Protein AF-A0A3L8C6T5-F1 (afdb_monomer_lite)

Foldseek 3Di:
DVVVVLLVVLQVLLCVVQVFHKDWDWDADPQFWTWIWIAQQQDTLDTDTTHPCVPDDDPDPVRSVVVSCVSSVSSNVVCVVPVVRSVD

Structure (mmCIF, N/CA/C/O backbone):
data_AF-A0A3L8C6T5-F1
#
_entry.id   AF-A0A3L8C6T5-F1
#
loop_
_atom_site.group_PDB
_atom_site.id
_atom_site.type_symbol
_atom_site.label_atom_id
_atom_site.label_alt_id
_atom_site.label_comp_id
_atom_site.label_asym_id
_atom_site.label_entity_id
_atom_site.label_seq_id
_atom_site.pdbx_PDB_ins_code
_atom_site.Cartn_x
_atom_site.Cartn_y
_atom_site.Cartn_z
_atom_site.occupancy
_atom_site.B_iso_or_equiv
_atom_site.auth_seq_id
_atom_site.auth_comp_id
_atom_site.auth_asym_id
_atom_site.auth_atom_id
_atom_site.pdbx_PDB_model_num
ATOM 1 N N . SER A 1 1 ? 13.477 -9.463 -3.667 1.00 84.62 1 SER A N 1
ATOM 2 C CA . SER A 1 1 ? 13.386 -8.674 -4.917 1.00 84.62 1 SER A CA 1
ATOM 3 C C . SER A 1 1 ? 12.909 -7.261 -4.593 1.00 84.62 1 SER A C 1
ATOM 5 O O . SER A 1 1 ? 12.193 -7.101 -3.609 1.00 84.62 1 SER A O 1
ATOM 7 N N . ARG A 1 2 ? 13.293 -6.244 -5.388 1.00 94.62 2 ARG A N 1
ATOM 8 C CA . ARG A 1 2 ? 12.975 -4.819 -5.122 1.00 94.62 2 ARG A CA 1
ATOM 9 C C . ARG A 1 2 ? 11.476 -4.551 -4.962 1.00 94.62 2 ARG A C 1
ATOM 11 O O . ARG A 1 2 ? 11.074 -3.851 -4.046 1.00 94.62 2 ARG A O 1
ATOM 18 N N . LEU A 1 3 ? 10.655 -5.177 -5.803 1.00 95.06 3 LEU A N 1
ATOM 19 C CA . LEU A 1 3 ? 9.201 -5.031 -5.762 1.00 95.06 3 LEU A CA 1
ATOM 20 C C . LEU A 1 3 ? 8.585 -5.552 -4.452 1.00 95.06 3 LEU A C 1
ATOM 22 O O . LEU A 1 3 ? 7.732 -4.894 -3.870 1.00 95.06 3 LEU A O 1
ATOM 26 N N . LYS A 1 4 ? 9.036 -6.718 -3.963 1.00 94.88 4 LYS A N 1
ATOM 27 C CA . LYS A 1 4 ? 8.567 -7.258 -2.675 1.00 94.88 4 LYS A CA 1
ATOM 28 C C . LYS A 1 4 ? 8.953 -6.329 -1.521 1.00 94.88 4 LYS A C 1
ATOM 30 O O . LYS A 1 4 ? 8.115 -6.040 -0.683 1.00 94.88 4 LYS A O 1
ATOM 35 N N . ALA A 1 5 ? 10.186 -5.817 -1.516 1.00 96.88 5 ALA A N 1
ATOM 36 C CA . ALA A 1 5 ? 10.628 -4.856 -0.504 1.00 96.88 5 ALA A CA 1
ATOM 37 C C . ALA A 1 5 ? 9.800 -3.559 -0.531 1.00 96.88 5 ALA A C 1
ATOM 39 O O . ALA A 1 5 ? 9.433 -3.056 0.523 1.00 96.88 5 ALA A O 1
ATOM 40 N N . TYR A 1 6 ? 9.447 -3.067 -1.722 1.00 97.88 6 TYR A N 1
ATOM 41 C CA . TYR A 1 6 ? 8.593 -1.890 -1.892 1.00 97.88 6 TYR A CA 1
ATOM 42 C C . TYR A 1 6 ? 7.198 -2.076 -1.275 1.00 97.88 6 TYR A C 1
ATOM 44 O O . TYR A 1 6 ? 6.768 -1.250 -0.475 1.00 97.88 6 TYR A O 1
ATOM 52 N N . TYR A 1 7 ? 6.511 -3.184 -1.576 1.00 98.00 7 TYR A N 1
ATOM 53 C CA . TYR A 1 7 ? 5.194 -3.452 -0.982 1.00 98.00 7 TYR A CA 1
ATOM 54 C C . TYR A 1 7 ? 5.257 -3.797 0.509 1.00 98.00 7 TYR A C 1
ATOM 56 O O . TYR A 1 7 ? 4.331 -3.453 1.238 1.00 98.00 7 TYR A O 1
ATOM 64 N N . ASN A 1 8 ? 6.351 -4.405 0.977 1.00 98.00 8 ASN A N 1
ATOM 65 C CA . ASN A 1 8 ? 6.586 -4.592 2.408 1.00 98.00 8 ASN A CA 1
ATOM 66 C C . ASN A 1 8 ? 6.736 -3.253 3.132 1.00 98.00 8 ASN A C 1
ATOM 68 O O . ASN A 1 8 ? 6.116 -3.069 4.171 1.00 98.00 8 ASN A O 1
ATOM 72 N N . ALA A 1 9 ? 7.493 -2.308 2.567 1.00 98.00 9 ALA A N 1
ATOM 73 C CA . ALA A 1 9 ? 7.637 -0.974 3.144 1.00 98.00 9 ALA A CA 1
ATOM 74 C C . ALA A 1 9 ? 6.289 -0.240 3.212 1.00 98.00 9 ALA A C 1
ATOM 76 O O . ALA A 1 9 ? 5.950 0.296 4.260 1.00 98.00 9 ALA A O 1
ATOM 77 N N . ILE A 1 10 ? 5.485 -0.292 2.140 1.00 98.44 10 ILE A N 1
ATOM 78 C CA . ILE A 1 10 ? 4.125 0.273 2.131 1.00 98.44 10 ILE A CA 1
ATOM 79 C C . ILE A 1 10 ? 3.266 -0.332 3.244 1.00 98.44 10 ILE A C 1
ATOM 81 O O . ILE A 1 10 ? 2.609 0.408 3.972 1.00 98.44 10 ILE A O 1
ATOM 85 N N . ALA A 1 11 ? 3.265 -1.660 3.379 1.00 98.50 11 ALA A N 1
ATOM 86 C CA . ALA A 1 11 ? 2.497 -2.332 4.419 1.00 98.50 11 ALA A CA 1
ATOM 87 C C . ALA A 1 11 ? 2.958 -1.904 5.821 1.00 98.50 11 ALA A C 1
ATOM 89 O O . ALA A 1 11 ? 2.131 -1.488 6.623 1.00 98.50 11 ALA A O 1
ATOM 90 N N . SER A 1 12 ? 4.267 -1.885 6.086 1.00 98.31 12 SER A N 1
ATOM 91 C CA . SER A 1 12 ? 4.806 -1.413 7.366 1.00 98.31 12 SER A CA 1
ATOM 92 C C . SER A 1 12 ? 4.432 0.041 7.670 1.00 98.31 12 SER A C 1
ATOM 94 O O . SER A 1 12 ? 4.095 0.351 8.808 1.00 98.31 12 SER A O 1
ATOM 96 N N . THR A 1 13 ? 4.439 0.934 6.675 1.00 98.19 13 THR A N 1
ATOM 97 C CA . THR A 1 13 ? 3.988 2.321 6.867 1.00 98.19 13 THR A CA 1
ATOM 98 C C . THR A 1 13 ? 2.501 2.386 7.216 1.00 98.19 13 THR A C 1
ATOM 100 O O . THR A 1 13 ? 2.131 3.092 8.147 1.00 98.19 13 THR A O 1
ATOM 103 N N . ILE A 1 14 ? 1.646 1.629 6.518 1.00 98.50 14 ILE A N 1
ATOM 104 C CA . ILE A 1 14 ? 0.210 1.566 6.835 1.00 98.50 14 ILE A CA 1
ATOM 105 C C . ILE A 1 14 ? -0.001 1.051 8.262 1.00 98.50 14 ILE A C 1
ATOM 107 O O . ILE A 1 14 ? -0.799 1.625 8.998 1.00 98.50 14 ILE A O 1
ATOM 111 N N . GLU A 1 15 ? 0.719 0.001 8.660 1.00 98.38 15 GLU A N 1
ATOM 112 C CA . GLU A 1 15 ? 0.615 -0.599 9.992 1.00 98.38 15 GLU A CA 1
ATOM 113 C C . GLU A 1 15 ? 0.945 0.397 11.108 1.00 98.38 15 GLU A C 1
ATOM 115 O O . GLU A 1 15 ? 0.172 0.524 12.058 1.00 98.38 15 GLU A O 1
ATOM 120 N N . VAL A 1 16 ? 2.039 1.152 10.958 1.00 98.06 16 VAL A N 1
ATOM 121 C CA . VAL A 1 16 ? 2.440 2.193 11.919 1.00 98.06 16 VAL A CA 1
ATOM 122 C C . VAL A 1 16 ? 1.377 3.288 12.037 1.00 98.06 16 VAL A C 1
ATOM 124 O O . VAL A 1 16 ? 1.027 3.678 13.147 1.00 98.06 16 VAL A O 1
ATOM 127 N N . GLU A 1 17 ? 0.838 3.760 10.914 1.00 97.25 17 GLU A N 1
ATOM 128 C CA . GLU A 1 17 ? -0.101 4.887 10.885 1.00 97.25 17 GLU A CA 1
ATOM 129 C C . GLU A 1 17 ? -1.510 4.515 11.375 1.00 97.25 17 GLU A C 1
ATOM 131 O O . GLU A 1 17 ? -2.169 5.297 12.059 1.00 97.25 17 GLU A O 1
ATOM 136 N N . CYS A 1 18 ? -2.007 3.318 11.043 1.00 96.56 18 CYS A N 1
ATOM 137 C CA . CYS A 1 18 ? -3.369 2.913 11.411 1.00 96.56 18 CYS A CA 1
ATOM 138 C C . CYS A 1 18 ? -3.454 2.084 12.705 1.00 96.56 18 CYS A C 1
ATOM 140 O O . CYS A 1 18 ? -4.542 1.963 13.286 1.00 96.56 18 CYS A O 1
ATOM 142 N N . GLY A 1 19 ? -2.328 1.528 13.167 1.00 97.75 19 GLY A N 1
ATOM 143 C CA . GLY A 1 19 ? -2.242 0.678 14.356 1.00 97.75 19 GLY A CA 1
ATOM 144 C C . GLY A 1 19 ? -2.853 -0.715 14.177 1.00 97.75 19 GLY A C 1
ATOM 145 O O . GLY A 1 19 ? -3.227 -1.350 15.164 1.00 97.75 19 GLY A O 1
ATOM 146 N N . LEU A 1 20 ? -3.012 -1.176 12.935 1.00 98.12 20 LEU A N 1
ATOM 147 C CA . LEU A 1 20 ? -3.526 -2.501 12.583 1.00 98.12 20 LEU A CA 1
ATOM 148 C C . LEU A 1 20 ? -2.534 -3.200 11.655 1.00 98.12 20 LEU A C 1
ATOM 150 O O . LEU A 1 20 ? -1.953 -2.565 10.781 1.00 98.12 20 LEU A O 1
ATOM 154 N N . MET A 1 21 ? -2.377 -4.512 11.823 1.00 98.25 21 MET A N 1
ATOM 155 C CA . MET A 1 21 ? -1.437 -5.298 11.026 1.00 98.25 21 MET A CA 1
ATOM 156 C C . MET A 1 21 ? -1.771 -5.220 9.534 1.00 98.25 21 MET A C 1
ATOM 158 O O . MET A 1 21 ? -2.903 -5.502 9.132 1.00 98.25 21 MET A O 1
ATOM 162 N N . ALA A 1 22 ? -0.772 -4.887 8.719 1.00 98.56 22 ALA A N 1
ATOM 163 C CA . ALA A 1 22 ? -0.911 -4.803 7.271 1.00 98.56 22 ALA A CA 1
ATOM 164 C C . ALA A 1 22 ? -0.045 -5.868 6.592 1.00 98.56 22 ALA A C 1
ATOM 166 O O . ALA A 1 22 ? 1.171 -5.919 6.765 1.00 98.56 22 ALA A O 1
ATOM 167 N N . VAL A 1 23 ? -0.667 -6.723 5.779 1.00 98.38 23 VAL A N 1
ATOM 168 C CA . VAL A 1 23 ? 0.001 -7.866 5.148 1.00 98.38 23 VAL A CA 1
ATOM 169 C C . VAL A 1 23 ? 0.056 -7.677 3.631 1.00 98.38 23 VAL A C 1
ATOM 171 O O . VAL A 1 23 ? -0.992 -7.645 2.978 1.00 98.38 23 VAL A O 1
ATOM 174 N N . PRO A 1 24 ? 1.254 -7.574 3.032 1.00 98.19 24 PRO A N 1
ATOM 175 C CA . PRO A 1 24 ? 1.412 -7.507 1.588 1.00 98.19 24 PRO A CA 1
ATOM 176 C C . PRO A 1 24 ? 1.407 -8.909 0.965 1.00 98.19 24 PRO A C 1
ATOM 178 O O . PRO A 1 24 ? 2.061 -9.835 1.446 1.00 98.19 24 PRO A O 1
ATOM 181 N N . MET A 1 25 ? 0.745 -9.056 -0.179 1.00 97.69 25 MET A N 1
ATOM 182 C CA . MET A 1 25 ? 0.844 -10.233 -1.039 1.00 97.69 25 MET A CA 1
ATOM 183 C C . MET A 1 25 ? 1.160 -9.795 -2.463 1.00 97.69 25 MET A C 1
ATOM 185 O O . MET A 1 25 ? 0.419 -9.031 -3.076 1.00 97.69 25 MET A O 1
ATOM 189 N N . VAL A 1 26 ? 2.268 -10.300 -3.002 1.00 97.00 26 VAL A N 1
ATOM 190 C CA . VAL A 1 26 ? 2.700 -10.027 -4.375 1.00 97.00 26 VAL A CA 1
ATOM 191 C C . VAL A 1 26 ? 2.804 -11.350 -5.113 1.00 97.00 26 VAL A C 1
ATOM 193 O O . VAL A 1 26 ? 3.701 -12.148 -4.830 1.00 97.00 26 VAL A O 1
ATOM 196 N N . ASN A 1 27 ? 1.903 -11.566 -6.067 1.00 96.25 27 ASN A N 1
ATOM 197 C CA . ASN A 1 27 ? 1.926 -12.725 -6.947 1.00 96.25 27 ASN A CA 1
ATOM 198 C C . ASN A 1 27 ? 2.368 -12.298 -8.347 1.00 96.25 27 ASN A C 1
ATOM 200 O O . ASN A 1 27 ? 1.827 -11.337 -8.895 1.00 96.25 27 ASN A O 1
ATOM 204 N N . LEU A 1 28 ? 3.343 -13.009 -8.914 1.00 95.06 28 LEU A N 1
ATOM 205 C CA . LEU A 1 28 ? 3.920 -12.721 -10.224 1.00 95.06 28 LEU A CA 1
ATOM 206 C C . LEU A 1 28 ? 4.055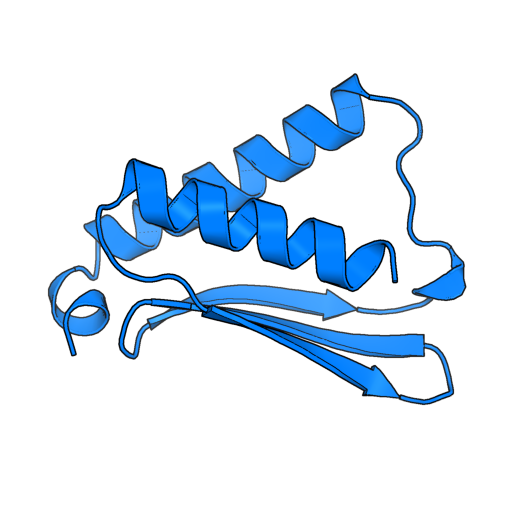 -13.999 -11.042 1.00 95.06 28 LEU A C 1
ATOM 208 O O . LEU A 1 28 ? 4.517 -15.024 -10.548 1.00 95.06 28 LEU A O 1
ATOM 212 N N . THR A 1 29 ? 3.704 -13.893 -12.314 1.00 94.62 29 THR A N 1
ATOM 213 C CA . THR A 1 29 ? 4.005 -14.888 -13.342 1.00 94.62 29 THR A CA 1
ATOM 214 C C . THR A 1 29 ? 5.456 -14.761 -13.808 1.00 94.62 29 THR A C 1
ATOM 216 O O . THR A 1 29 ? 6.124 -13.751 -13.562 1.00 94.62 29 THR A O 1
ATOM 219 N N . HIS A 1 30 ? 5.940 -15.775 -14.525 1.00 91.50 30 HIS A N 1
ATOM 220 C CA . HIS A 1 30 ? 7.278 -15.772 -15.121 1.00 91.50 30 HIS A CA 1
ATOM 221 C C . HIS A 1 30 ? 7.456 -14.690 -16.204 1.00 91.50 30 HIS A C 1
ATOM 223 O O . HIS A 1 30 ? 8.569 -14.225 -16.421 1.00 91.50 30 HIS A O 1
ATOM 229 N N . GLU A 1 31 ? 6.364 -14.238 -16.825 1.00 93.31 31 GLU A N 1
ATOM 230 C CA . GLU A 1 31 ? 6.343 -13.153 -17.819 1.00 93.31 31 GLU A CA 1
ATOM 231 C C . GLU A 1 31 ? 6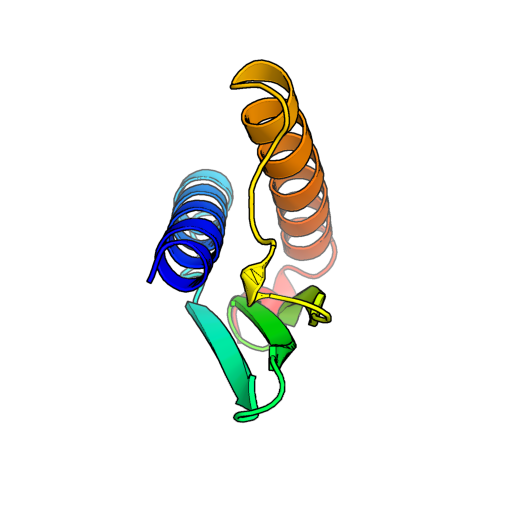.357 -11.748 -17.187 1.00 93.31 31 GLU A C 1
ATOM 233 O O . GLU A 1 31 ? 6.416 -10.736 -17.880 1.00 93.31 31 GLU A O 1
ATOM 238 N N . GLY A 1 32 ? 6.309 -11.653 -15.855 1.00 93.19 32 GLY A N 1
ATOM 239 C CA . GLY A 1 32 ? 6.342 -10.371 -15.155 1.00 93.19 32 GLY A CA 1
ATOM 240 C C . GLY A 1 32 ? 4.993 -9.650 -15.069 1.00 93.19 32 GLY A C 1
ATOM 241 O O . GLY A 1 32 ? 4.959 -8.450 -14.786 1.00 93.19 32 GLY A O 1
ATOM 242 N N . PHE A 1 33 ? 3.890 -10.374 -15.262 1.00 96.62 33 PHE A N 1
ATOM 243 C CA . PHE A 1 33 ? 2.5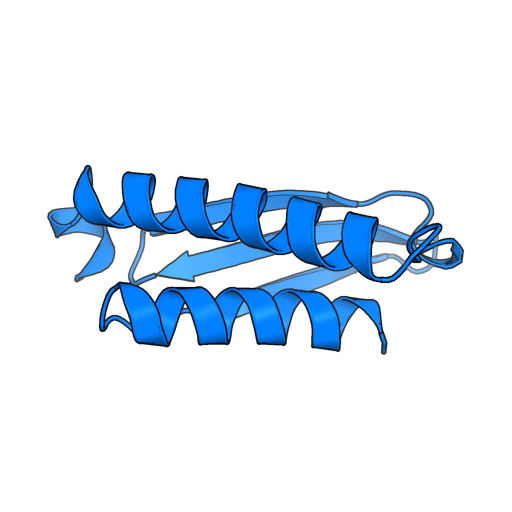30 -9.919 -14.962 1.00 96.62 33 PHE A CA 1
ATOM 244 C C . PHE A 1 33 ? 2.071 -10.431 -13.603 1.00 96.62 33 PHE A C 1
ATOM 246 O O . PHE A 1 33 ? 2.439 -11.534 -13.195 1.00 96.62 33 PHE A O 1
ATOM 253 N N . GLY A 1 34 ? 1.218 -9.676 -12.920 1.00 96.44 34 GLY A N 1
ATOM 254 C CA . GLY A 1 34 ? 0.615 -10.156 -11.687 1.00 96.44 34 GLY A CA 1
ATOM 255 C C . GLY A 1 34 ? -0.150 -9.096 -10.918 1.00 96.44 34 GLY A C 1
ATOM 256 O O . GLY A 1 34 ? -0.718 -8.169 -11.498 1.00 96.44 34 GLY A O 1
ATOM 257 N N . ARG A 1 35 ? -0.175 -9.244 -9.596 1.00 97.81 35 ARG A N 1
ATOM 258 C CA . ARG A 1 35 ? -0.933 -8.371 -8.702 1.00 97.81 35 ARG A CA 1
ATOM 259 C C . ARG A 1 35 ? -0.215 -8.222 -7.370 1.00 97.81 35 ARG A C 1
ATOM 2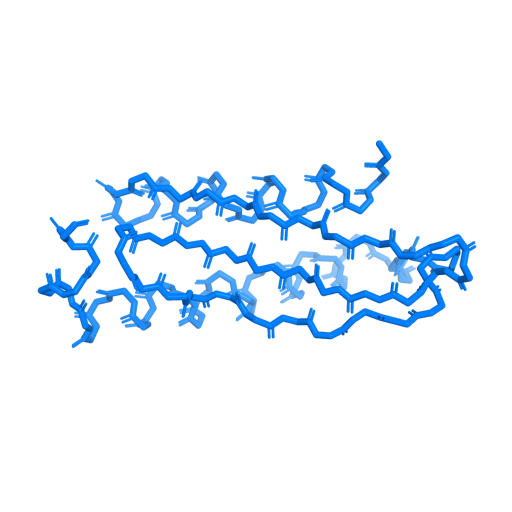61 O O . ARG A 1 35 ? 0.337 -9.191 -6.847 1.00 97.81 35 ARG A O 1
ATOM 268 N N . ALA A 1 36 ? -0.240 -7.011 -6.839 1.00 98.00 36 ALA A N 1
ATOM 269 C CA . ALA A 1 36 ? 0.141 -6.711 -5.474 1.00 98.00 36 ALA A CA 1
ATOM 270 C C . ALA A 1 36 ? -1.085 -6.211 -4.724 1.00 98.00 36 ALA A C 1
ATOM 272 O O . ALA A 1 36 ? -1.754 -5.279 -5.174 1.00 98.00 36 ALA A O 1
ATOM 273 N N . ILE A 1 37 ? -1.357 -6.836 -3.589 1.00 98.44 37 ILE A N 1
ATOM 274 C CA . ILE A 1 37 ? -2.396 -6.411 -2.663 1.00 98.44 37 ILE A CA 1
ATOM 275 C C . ILE A 1 37 ? -1.789 -6.187 -1.282 1.00 98.44 37 ILE A C 1
ATOM 277 O O . ILE A 1 37 ? -0.815 -6.847 -0.920 1.00 98.44 37 ILE A O 1
ATOM 281 N N . VAL A 1 38 ? -2.361 -5.266 -0.516 1.00 98.69 38 VAL A N 1
ATOM 282 C CA . VAL A 1 38 ? -2.103 -5.133 0.924 1.00 98.69 38 VAL A CA 1
ATOM 283 C C . VAL A 1 38 ? -3.435 -5.266 1.637 1.00 98.69 38 VAL A C 1
ATOM 285 O O . VAL A 1 38 ? -4.413 -4.631 1.235 1.00 98.69 38 VAL A O 1
ATOM 288 N N . VAL A 1 39 ? -3.472 -6.112 2.661 1.00 98.56 39 VAL A N 1
ATOM 289 C CA . VAL A 1 39 ? -4.677 -6.433 3.428 1.00 98.56 39 VAL A CA 1
ATOM 290 C C . VAL A 1 39 ? -4.500 -5.984 4.874 1.00 98.56 39 VAL A C 1
ATOM 292 O O . VAL A 1 39 ? -3.434 -6.193 5.447 1.00 98.56 39 VAL A O 1
ATOM 295 N N . VAL A 1 40 ? -5.547 -5.401 5.455 1.00 98.69 40 VAL A N 1
ATOM 296 C CA . VAL A 1 40 ? -5.666 -5.112 6.891 1.00 98.69 40 VAL A CA 1
ATOM 297 C C . VAL A 1 40 ? -6.946 -5.788 7.383 1.00 98.69 40 VAL A C 1
ATOM 299 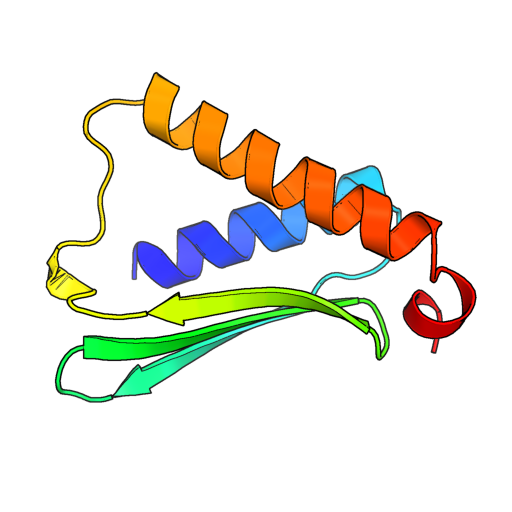O O . VAL A 1 40 ? -8.032 -5.464 6.901 1.00 98.69 40 VAL A O 1
ATOM 302 N N . GLY A 1 41 ? -6.829 -6.779 8.270 1.00 97.75 41 GLY A N 1
ATOM 303 C CA . GLY A 1 41 ? -7.953 -7.652 8.638 1.00 97.75 41 GLY A CA 1
ATOM 304 C C . GLY A 1 41 ? -8.532 -8.369 7.413 1.00 97.75 41 GLY A C 1
ATOM 305 O O . GLY A 1 41 ? -7.838 -9.146 6.754 1.00 97.75 41 GLY A O 1
ATOM 306 N N . LYS A 1 42 ? -9.784 -8.059 7.048 1.00 98.06 42 LYS A N 1
ATOM 307 C CA . LYS A 1 42 ? -10.436 -8.543 5.809 1.00 98.06 42 LYS A CA 1
ATOM 308 C C . LYS A 1 42 ? -10.578 -7.479 4.716 1.00 98.06 42 LYS A C 1
ATOM 310 O O . LYS A 1 42 ? -11.221 -7.730 3.697 1.00 98.06 42 LYS A O 1
ATOM 315 N N . LEU A 1 43 ? -9.991 -6.299 4.908 1.00 98.50 43 LEU A N 1
ATOM 316 C CA . LEU A 1 43 ? -10.066 -5.179 3.974 1.00 98.50 43 LEU A CA 1
ATOM 317 C C . LEU A 1 43 ? -8.836 -5.153 3.060 1.00 98.50 43 LEU A C 1
ATOM 319 O O . LEU A 1 43 ? -7.703 -5.075 3.532 1.00 98.50 43 LEU A O 1
ATOM 323 N N . ILE A 1 44 ? -9.048 -5.168 1.742 1.00 98.56 44 ILE A N 1
ATOM 324 C CA . ILE A 1 44 ? -7.980 -4.910 0.765 1.00 98.56 44 ILE A CA 1
ATOM 325 C C . ILE A 1 44 ? -7.812 -3.393 0.644 1.00 98.56 44 ILE A C 1
ATOM 327 O O . ILE A 1 44 ? -8.696 -2.712 0.132 1.00 98.56 44 ILE A O 1
ATOM 331 N N . VAL A 1 45 ? -6.676 -2.871 1.109 1.00 98.50 45 VAL A N 1
ATOM 332 C CA . VAL A 1 45 ? -6.402 -1.422 1.199 1.00 98.50 45 VAL A CA 1
ATOM 333 C C . VAL A 1 45 ? -5.486 -0.911 0.095 1.00 98.50 45 VAL A C 1
ATOM 335 O O . VAL A 1 45 ? -5.494 0.271 -0.239 1.00 98.50 45 VAL A O 1
ATOM 338 N N . VAL A 1 46 ? -4.727 -1.816 -0.518 1.00 98.44 46 VAL A N 1
ATOM 339 C CA . VAL A 1 46 ? -3.990 -1.564 -1.755 1.00 98.44 46 VAL A CA 1
ATOM 340 C C . VAL A 1 46 ? -4.326 -2.682 -2.720 1.00 98.44 46 VAL A C 1
ATOM 342 O O . VAL A 1 46 ? -4.250 -3.854 -2.361 1.00 98.44 46 VAL A O 1
ATOM 345 N N . ASP A 1 47 ? -4.648 -2.311 -3.953 1.00 97.94 47 ASP A N 1
ATOM 346 C CA . ASP A 1 47 ? -4.870 -3.236 -5.052 1.00 97.94 47 ASP A CA 1
ATOM 347 C C . ASP A 1 47 ? -4.209 -2.694 -6.319 1.00 97.94 47 ASP A C 1
ATOM 349 O O . ASP A 1 47 ? -4.624 -1.678 -6.884 1.00 97.94 47 ASP A O 1
ATOM 353 N N . LYS A 1 48 ? -3.136 -3.355 -6.756 1.00 97.62 48 LYS A N 1
ATOM 354 C CA . LYS A 1 48 ? -2.370 -2.947 -7.927 1.00 97.62 48 LYS A CA 1
ATOM 355 C C . LYS A 1 48 ? -2.145 -4.119 -8.867 1.00 97.62 48 LYS A C 1
ATOM 357 O O . LYS A 1 48 ? -1.465 -5.086 -8.535 1.00 97.62 48 LYS A O 1
ATOM 362 N N . THR A 1 49 ? -2.646 -3.986 -10.092 1.00 97.75 49 THR A N 1
ATOM 363 C CA . THR A 1 49 ? -2.227 -4.842 -11.209 1.00 97.75 49 THR A CA 1
ATOM 364 C C . THR A 1 49 ? -0.815 -4.459 -11.645 1.00 97.75 49 THR A C 1
ATOM 366 O O . THR A 1 49 ? -0.506 -3.277 -11.813 1.00 97.75 49 THR A O 1
ATOM 369 N N . LEU A 1 50 ? 0.031 -5.464 -11.841 1.00 96.69 50 LEU A N 1
ATOM 370 C CA . LEU A 1 50 ? 1.440 -5.328 -12.182 1.00 96.69 50 LEU A CA 1
ATOM 371 C C . LEU A 1 50 ? 1.694 -5.862 -13.590 1.00 96.69 50 LEU A C 1
ATOM 373 O O . LEU A 1 50 ? 1.220 -6.942 -13.947 1.00 96.69 50 LEU A O 1
ATOM 377 N N . ARG A 1 51 ? 2.458 -5.104 -14.374 1.00 96.00 51 ARG A N 1
ATOM 378 C CA . ARG A 1 51 ? 2.934 -5.468 -15.714 1.00 96.00 51 ARG A CA 1
ATOM 379 C C . ARG A 1 51 ? 4.383 -5.024 -15.850 1.00 96.00 51 ARG A C 1
ATOM 381 O O . ARG A 1 51 ? 4.790 -4.091 -15.156 1.00 96.00 51 ARG A O 1
ATOM 388 N N . ASP A 1 52 ? 5.139 -5.695 -16.712 1.00 95.00 52 ASP A N 1
ATOM 389 C CA . ASP A 1 52 ? 6.531 -5.356 -17.024 1.00 95.00 52 ASP A CA 1
ATOM 390 C C . ASP A 1 52 ? 7.417 -5.160 -15.780 1.00 95.00 52 ASP A C 1
ATOM 392 O O . ASP A 1 52 ? 8.264 -4.268 -15.729 1.00 95.00 52 ASP A O 1
ATOM 396 N N . VAL A 1 53 ? 7.250 -5.994 -14.742 1.00 94.94 53 VAL A N 1
ATOM 397 C CA . VAL A 1 53 ? 7.919 -5.784 -13.436 1.00 94.94 53 VAL A CA 1
ATOM 398 C C . VAL A 1 53 ? 9.445 -5.859 -13.485 1.00 94.94 53 VAL A C 1
ATOM 400 O O . VAL A 1 53 ? 10.115 -5.417 -12.552 1.00 94.94 53 VAL A O 1
ATOM 403 N N . HIS A 1 54 ? 10.014 -6.374 -14.574 1.00 93.25 54 HIS A N 1
ATOM 404 C CA . HIS A 1 54 ? 11.449 -6.308 -14.844 1.00 93.25 54 HIS A CA 1
ATOM 405 C C . HIS A 1 54 ? 11.946 -4.853 -14.977 1.00 93.25 54 HIS A C 1
ATOM 407 O O . HIS A 1 54 ? 13.106 -4.575 -14.681 1.00 93.25 54 HIS A O 1
ATOM 413 N N . ARG A 1 55 ? 11.059 -3.911 -15.331 1.00 94.44 55 ARG A N 1
ATOM 414 C CA . ARG A 1 55 ? 11.319 -2.463 -15.395 1.00 94.44 55 ARG A CA 1
ATOM 415 C C . ARG A 1 55 ? 11.014 -1.725 -14.092 1.00 94.44 55 ARG A C 1
ATOM 417 O O . ARG A 1 55 ? 11.088 -0.501 -14.071 1.00 94.44 55 ARG A O 1
ATOM 424 N N . PHE A 1 56 ? 10.660 -2.429 -13.013 1.00 96.06 56 PHE A N 1
ATOM 425 C CA . PHE A 1 56 ? 10.308 -1.785 -11.749 1.00 96.06 56 PHE A CA 1
ATOM 426 C C . PHE A 1 56 ? 11.449 -0.893 -11.229 1.00 96.06 56 PHE A C 1
ATOM 428 O O . PHE A 1 56 ? 12.556 -1.375 -10.933 1.00 96.06 56 PHE A O 1
ATOM 435 N N . GLY A 1 57 ? 11.135 0.395 -11.093 1.00 95.88 57 GLY A N 1
ATOM 436 C CA . GLY A 1 57 ? 12.017 1.472 -10.664 1.00 95.88 57 GLY A CA 1
ATOM 437 C C . GLY A 1 57 ? 11.290 2.820 -10.706 1.00 95.88 57 GLY A C 1
ATOM 438 O O . GLY A 1 57 ? 10.149 2.901 -11.156 1.00 95.88 57 GLY A O 1
ATOM 439 N N . PHE A 1 58 ? 11.962 3.863 -10.226 1.00 97.25 58 PHE A N 1
ATOM 440 C CA . PHE A 1 58 ? 11.471 5.242 -10.199 1.00 97.25 58 PHE A CA 1
ATOM 441 C C . PHE A 1 58 ? 12.559 6.160 -10.760 1.00 97.25 58 PHE A C 1
ATOM 443 O O . PHE A 1 58 ? 13.742 5.871 -10.579 1.00 97.25 58 PHE A O 1
ATOM 450 N N . ASP A 1 59 ? 12.169 7.259 -11.410 1.00 97.25 59 ASP A N 1
ATOM 451 C CA . ASP A 1 59 ? 13.126 8.185 -12.044 1.00 97.25 59 ASP A CA 1
ATOM 452 C C . ASP A 1 59 ? 13.998 8.936 -11.022 1.00 97.25 59 ASP A C 1
ATOM 454 O O . ASP A 1 59 ? 15.107 9.357 -11.339 1.00 97.25 59 ASP A O 1
ATOM 458 N N . SER A 1 60 ? 13.491 9.133 -9.802 1.00 98.19 60 SER A N 1
ATOM 459 C CA . SER A 1 60 ? 14.189 9.802 -8.703 1.00 98.19 60 SER A CA 1
ATOM 460 C C . SER A 1 60 ? 13.662 9.335 -7.345 1.00 98.19 60 SER A C 1
ATOM 462 O O . SER A 1 60 ? 12.593 8.719 -7.252 1.00 98.19 60 SER A O 1
ATOM 464 N N . LEU A 1 61 ? 14.404 9.660 -6.282 1.00 97.81 61 LEU A N 1
ATOM 465 C CA . LEU A 1 61 ? 13.972 9.422 -4.905 1.00 97.81 61 LEU A CA 1
ATOM 466 C C . LEU A 1 61 ? 12.670 10.172 -4.581 1.00 97.81 61 LEU A C 1
ATOM 468 O O . LEU A 1 61 ? 11.764 9.584 -4.001 1.00 97.81 61 LEU A O 1
ATOM 472 N N . ASP A 1 62 ? 12.528 11.418 -5.034 1.00 98.25 62 ASP A N 1
ATOM 473 C CA . ASP A 1 62 ? 11.319 12.215 -4.790 1.00 98.25 62 ASP A CA 1
ATOM 474 C C . ASP A 1 62 ? 10.072 11.577 -5.413 1.00 98.25 62 ASP A C 1
ATOM 476 O O . ASP A 1 62 ? 9.015 11.527 -4.788 1.00 98.25 62 ASP A O 1
ATOM 480 N N . LYS A 1 63 ? 10.188 11.014 -6.628 1.00 98.25 63 LYS A N 1
ATOM 481 C CA . LYS A 1 63 ? 9.070 10.294 -7.260 1.00 98.25 63 LYS A CA 1
ATOM 482 C C . LYS A 1 63 ? 8.718 9.003 -6.526 1.00 98.25 63 LYS A C 1
ATOM 484 O O . LYS A 1 63 ? 7.544 8.638 -6.485 1.00 98.25 63 LYS A O 1
ATOM 489 N N . LEU A 1 64 ? 9.715 8.313 -5.970 1.00 97.75 64 LEU A N 1
ATOM 490 C CA . LEU A 1 64 ? 9.482 7.152 -5.115 1.00 97.75 64 LEU A CA 1
ATOM 491 C C . LEU A 1 64 ? 8.686 7.560 -3.868 1.00 97.75 64 LEU A C 1
ATOM 493 O O . LEU A 1 64 ? 7.661 6.944 -3.588 1.00 97.75 64 LEU A O 1
ATOM 497 N N . ILE A 1 65 ? 9.136 8.597 -3.157 1.00 97.69 65 ILE A N 1
ATOM 498 C CA . ILE A 1 65 ? 8.489 9.088 -1.933 1.00 97.69 65 ILE A CA 1
ATOM 499 C C . ILE A 1 65 ? 7.050 9.518 -2.229 1.00 97.69 65 ILE A C 1
ATOM 501 O O . ILE A 1 65 ? 6.127 9.011 -1.596 1.00 97.69 65 ILE A O 1
ATOM 505 N N . ALA A 1 66 ? 6.842 10.343 -3.258 1.00 98.12 66 ALA A N 1
ATOM 506 C CA . ALA A 1 66 ? 5.517 10.836 -3.624 1.00 98.12 66 ALA A CA 1
ATOM 507 C C . ALA A 1 66 ? 4.528 9.706 -3.972 1.00 98.12 66 ALA A C 1
ATOM 509 O O . ALA A 1 66 ? 3.351 9.772 -3.613 1.00 98.12 66 ALA A O 1
ATOM 510 N N . GLU A 1 67 ? 4.975 8.648 -4.662 1.00 97.81 67 GLU A N 1
ATOM 511 C CA . GLU A 1 67 ? 4.094 7.510 -4.955 1.00 97.81 67 GLU A CA 1
ATOM 512 C C . GLU A 1 67 ? 3.807 6.674 -3.699 1.00 97.81 67 GLU A C 1
ATOM 514 O O . GLU A 1 67 ? 2.673 6.226 -3.531 1.00 97.81 67 GLU A O 1
ATOM 519 N N . VAL A 1 68 ? 4.782 6.493 -2.797 1.00 97.50 68 VAL A N 1
ATOM 520 C CA . VAL A 1 68 ? 4.549 5.822 -1.505 1.00 97.50 68 VAL A CA 1
ATOM 521 C C . VAL A 1 68 ? 3.527 6.597 -0.677 1.00 97.50 68 VAL A C 1
ATOM 523 O O . VAL A 1 68 ? 2.522 6.006 -0.294 1.00 97.50 68 VAL A O 1
ATOM 526 N N . GLU A 1 69 ? 3.720 7.902 -0.478 1.00 97.75 69 GLU A N 1
ATOM 527 C CA . GLU A 1 69 ? 2.809 8.767 0.289 1.00 97.75 69 GLU A CA 1
ATOM 528 C C . GLU A 1 69 ? 1.386 8.742 -0.267 1.00 97.75 69 GLU A C 1
ATOM 530 O O . GLU A 1 69 ? 0.405 8.627 0.470 1.00 97.75 69 GLU A O 1
ATOM 535 N N . LYS A 1 70 ? 1.252 8.798 -1.592 1.00 98.00 70 LYS A N 1
ATOM 536 C CA . LYS A 1 70 ? -0.041 8.717 -2.271 1.00 98.00 70 LYS A CA 1
ATOM 537 C C . LYS A 1 70 ? -0.734 7.375 -2.042 1.00 98.00 70 LYS A C 1
ATOM 539 O O . LYS A 1 70 ? -1.955 7.348 -1.877 1.00 98.00 70 LYS A O 1
ATOM 544 N N . VAL A 1 71 ? 0.002 6.264 -2.086 1.00 98.25 71 VAL A N 1
ATOM 545 C CA . VAL A 1 71 ? -0.566 4.926 -1.868 1.00 98.25 71 VAL A CA 1
ATOM 546 C C . VAL A 1 71 ? -0.942 4.737 -0.399 1.00 98.25 71 VAL A C 1
ATOM 548 O O . VAL A 1 71 ? -2.063 4.308 -0.121 1.00 98.25 71 VAL A O 1
ATOM 551 N N . THR A 1 72 ? -0.060 5.096 0.535 1.00 98.06 72 THR A N 1
ATOM 552 C CA . THR A 1 72 ? -0.304 4.935 1.975 1.00 98.06 72 THR A CA 1
ATOM 553 C C . THR A 1 72 ? -1.434 5.838 2.458 1.00 98.06 72 THR A C 1
ATOM 555 O O . THR A 1 72 ? -2.327 5.346 3.139 1.00 98.06 72 THR A O 1
ATOM 558 N N . SER A 1 73 ? -1.498 7.102 2.027 1.00 98.25 73 SER A N 1
ATOM 559 C CA . SER A 1 73 ? -2.579 8.028 2.416 1.00 98.25 73 SER A CA 1
ATOM 560 C C . SER A 1 73 ? -3.960 7.509 2.008 1.00 98.25 73 SER A C 1
ATOM 562 O O . SER A 1 73 ? -4.915 7.560 2.788 1.00 98.25 73 SER A O 1
ATOM 564 N N . LYS A 1 74 ? -4.074 6.953 0.793 1.00 98.50 74 LYS A N 1
ATOM 565 C CA . LYS A 1 74 ? -5.321 6.337 0.315 1.00 98.50 74 LYS A CA 1
ATOM 566 C C . LYS A 1 74 ? -5.680 5.087 1.112 1.00 98.50 74 LYS A C 1
ATOM 568 O O . LYS A 1 74 ? -6.840 4.920 1.473 1.00 98.50 74 LYS A O 1
ATOM 573 N N . ALA A 1 75 ? -4.696 4.237 1.398 1.00 98.56 75 ALA A N 1
ATOM 574 C CA . ALA A 1 75 ? -4.904 3.029 2.186 1.00 98.56 75 ALA A CA 1
ATOM 575 C C . ALA A 1 75 ? -5.366 3.359 3.614 1.00 98.56 75 ALA A C 1
ATOM 577 O O . ALA A 1 75 ? -6.343 2.785 4.082 1.00 98.56 75 ALA A O 1
ATOM 578 N N . ILE A 1 76 ? -4.725 4.327 4.277 1.00 98.50 76 ILE A N 1
ATOM 579 C CA . ILE A 1 76 ? -5.084 4.779 5.631 1.00 98.50 76 ILE A CA 1
ATOM 580 C C . ILE A 1 76 ? -6.498 5.367 5.652 1.00 98.50 76 ILE A C 1
ATOM 582 O O . ILE A 1 76 ? -7.275 5.056 6.553 1.00 98.50 76 ILE A O 1
ATOM 586 N N . THR A 1 77 ? -6.858 6.165 4.643 1.00 98.56 77 THR A N 1
ATOM 587 C CA . THR A 1 77 ? -8.228 6.687 4.494 1.00 98.56 77 THR A CA 1
ATOM 588 C C . THR A 1 77 ? -9.234 5.537 4.423 1.00 98.56 77 THR A C 1
ATOM 590 O O . THR A 1 77 ? -10.169 5.496 5.215 1.00 98.56 77 THR A O 1
ATOM 593 N N . LEU A 1 78 ? -8.980 4.535 3.573 1.00 98.44 78 LEU A N 1
ATOM 594 C CA . LEU A 1 78 ? -9.869 3.381 3.431 1.00 98.44 78 LEU A CA 1
ATOM 595 C C . LEU A 1 78 ? -9.986 2.557 4.725 1.00 98.44 78 LEU A C 1
ATOM 597 O O . LEU A 1 78 ? -11.076 2.105 5.068 1.00 98.44 78 LEU A O 1
ATOM 601 N N . VAL A 1 79 ? -8.881 2.378 5.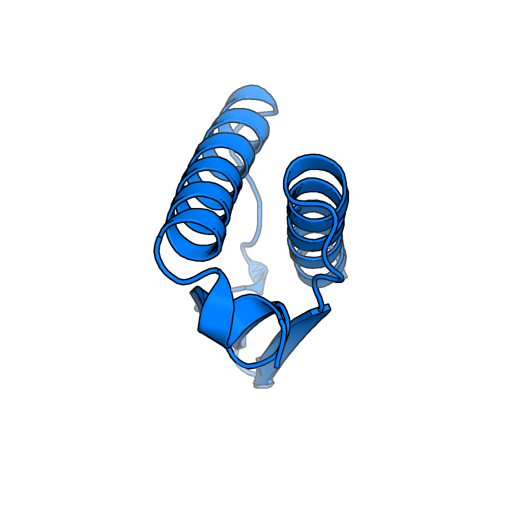458 1.00 98.56 79 VAL A N 1
ATOM 602 C CA . VAL A 1 79 ? -8.887 1.711 6.773 1.00 98.56 79 VAL A CA 1
ATOM 603 C C . VAL A 1 79 ? -9.748 2.473 7.774 1.00 98.56 79 VAL A C 1
ATOM 605 O O . VAL A 1 79 ? -10.457 1.847 8.556 1.00 98.56 79 VAL A O 1
ATOM 608 N N . ASN A 1 80 ? -9.687 3.805 7.778 1.00 97.94 80 ASN A N 1
ATOM 609 C CA . ASN A 1 80 ? -10.477 4.617 8.698 1.00 97.94 80 ASN A CA 1
ATOM 610 C C . ASN A 1 80 ? -11.969 4.600 8.342 1.00 97.94 80 ASN A C 1
ATOM 612 O O . ASN A 1 80 ? -12.791 4.453 9.246 1.00 97.94 80 ASN A O 1
ATOM 616 N N . ASP A 1 81 ? -12.303 4.671 7.054 1.00 98.50 81 ASP A N 1
ATOM 617 C CA . ASP A 1 81 ? -13.688 4.660 6.568 1.00 98.50 81 ASP A CA 1
ATOM 618 C C . ASP A 1 81 ? -14.376 3.298 6.773 1.00 98.50 81 ASP A C 1
ATOM 620 O O . ASP A 1 81 ? -15.580 3.235 7.016 1.00 98.50 81 ASP A O 1
ATOM 624 N N . HIS A 1 82 ? -13.609 2.202 6.725 1.00 98.38 82 HIS A N 1
ATOM 625 C CA . HIS A 1 82 ? -14.097 0.824 6.876 1.00 98.38 82 HIS A CA 1
ATOM 626 C C . HIS A 1 82 ? -13.417 0.099 8.043 1.00 98.38 82 HIS A C 1
ATOM 628 O O . HIS A 1 82 ? -12.977 -1.054 7.942 1.00 98.38 82 HIS A O 1
ATOM 634 N N . ARG A 1 83 ? -13.286 0.805 9.172 1.00 97.56 83 ARG A N 1
ATOM 635 C CA . ARG A 1 83 ? -12.519 0.329 10.332 1.00 97.56 83 ARG A CA 1
ATOM 636 C C . ARG A 1 83 ? -13.124 -0.895 11.014 1.00 97.56 83 ARG A C 1
ATOM 638 O O . ARG A 1 83 ? -12.414 -1.621 11.707 1.00 97.56 83 ARG A O 1
ATOM 645 N N . ASP A 1 84 ? -14.417 -1.119 10.835 1.00 98.12 84 ASP A N 1
ATOM 646 C CA . ASP A 1 84 ? -15.114 -2.338 11.234 1.00 98.12 84 ASP A CA 1
ATOM 647 C C . ASP A 1 84 ? -14.579 -3.559 10.473 1.00 98.12 84 ASP A C 1
ATOM 649 O O . ASP A 1 84 ? -14.212 -4.544 11.108 1.00 98.12 84 ASP A O 1
ATOM 653 N N . VAL A 1 85 ? -14.422 -3.467 9.148 1.00 98.31 85 VAL A N 1
ATOM 654 C CA . VAL A 1 85 ? -13.872 -4.542 8.301 1.00 98.31 85 VAL A CA 1
ATOM 655 C C . VAL A 1 85 ? -12.378 -4.756 8.553 1.00 98.31 85 VAL A C 1
ATOM 657 O O . VAL A 1 85 ? -11.901 -5.892 8.568 1.00 98.31 85 VAL A O 1
ATOM 660 N N . ALA A 1 86 ? -11.631 -3.673 8.782 1.00 97.88 86 ALA A N 1
ATOM 661 C CA . ALA A 1 86 ? -10.193 -3.729 9.047 1.00 97.88 86 ALA A CA 1
ATOM 662 C C . ALA A 1 86 ? -9.835 -4.422 10.380 1.00 97.88 86 ALA A C 1
ATOM 664 O O . ALA A 1 86 ? -8.693 -4.835 10.567 1.00 97.88 86 ALA A O 1
ATOM 665 N N . LYS A 1 87 ? -10.795 -4.550 11.308 1.00 97.06 87 LYS A N 1
ATOM 666 C CA . LYS A 1 87 ? -10.632 -5.226 12.608 1.00 97.06 87 LYS A CA 1
ATOM 667 C C . LYS A 1 87 ? -11.074 -6.700 12.613 1.00 97.06 87 LYS A C 1
ATOM 669 O O . LYS A 1 87 ? -11.013 -7.324 13.673 1.00 97.06 87 LYS A O 1
ATOM 674 N N . LEU A 1 88 ? -11.554 -7.228 11.481 1.00 94.19 88 LEU A N 1
ATOM 675 C CA . LEU A 1 88 ? -12.012 -8.621 11.331 1.00 94.19 88 LEU A CA 1
ATOM 676 C C . LEU A 1 88 ? -10.893 -9.626 11.057 1.00 94.19 88 LEU A C 1
ATOM 678 O O . LEU A 1 88 ? -9.828 -9.216 10.548 1.00 94.19 88 LEU A O 1
#

Radius of gyration: 13.15 Å; chains: 1; bounding box: 29×28×32 Å

Sequence (88 aa):
SRLKAYYNAIASTIEVECGLMAVPMVNLTHEGFGRAIVVVGKLIVVDKTLRDVHRFGFDSLDKLIAEVEKVTSKAITLVNDHRDVAKL

Secondary structure (DSSP, 8-state):
-HHHHHHHHHHHHHHHHHSS-EEEEEEE-TTS-EEEEEEETTEEEEEEEE--GGG---SSHHHHHHHHHHHHHHHHHHHHHTHHHHT-

pLDDT: mean 97.18, std 2.03, range [84.62, 98.69]